Protein AF-A0A2T3M6N2-F1 (afdb_monomer_lite)

Structure (mmCIF, N/CA/C/O backbone):
data_AF-A0A2T3M6N2-F1
#
_entry.id   AF-A0A2T3M6N2-F1
#
loop_
_atom_site.group_PDB
_atom_site.id
_atom_site.type_symbol
_atom_site.label_atom_id
_atom_site.label_alt_id
_atom_site.label_comp_id
_atom_site.label_asym_id
_atom_site.label_entity_id
_atom_site.label_seq_id
_atom_site.pdbx_PDB_ins_code
_atom_site.Cartn_x
_atom_site.Cartn_y
_atom_site.Cartn_z
_atom_site.occupancy
_atom_site.B_iso_or_equiv
_atom_site.auth_seq_id
_atom_site.auth_comp_id
_atom_site.auth_asym_id
_atom_site.auth_atom_id
_atom_site.pdbx_PDB_model_num
ATOM 1 N N . MET A 1 1 ? 4.369 -29.013 -13.454 1.00 39.34 1 MET A N 1
ATOM 2 C CA . MET A 1 1 ? 4.834 -27.654 -13.796 1.00 39.34 1 MET A CA 1
ATOM 3 C C . MET A 1 1 ? 5.457 -27.100 -12.523 1.00 39.34 1 MET A C 1
ATOM 5 O O . MET A 1 1 ? 4.722 -26.799 -11.597 1.00 39.34 1 MET A O 1
ATOM 9 N N . ASN A 1 2 ? 6.786 -27.122 -12.405 1.00 40.19 2 ASN A N 1
ATOM 10 C CA . ASN A 1 2 ? 7.468 -26.661 -11.193 1.00 40.19 2 ASN A CA 1
ATOM 11 C C . ASN A 1 2 ? 7.697 -25.154 -11.326 1.00 40.19 2 ASN A C 1
ATOM 13 O O . ASN A 1 2 ? 8.618 -24.731 -12.018 1.00 40.19 2 ASN A O 1
ATOM 17 N N . PHE A 1 3 ? 6.832 -24.351 -10.710 1.00 43.28 3 PHE A N 1
ATOM 18 C CA . PHE A 1 3 ? 7.089 -22.927 -10.515 1.00 43.28 3 PHE A CA 1
ATOM 19 C C . PHE A 1 3 ? 8.182 -22.788 -9.448 1.00 43.28 3 PHE A C 1
ATOM 21 O O . PHE A 1 3 ? 7.886 -22.760 -8.259 1.00 43.28 3 PHE A O 1
ATOM 28 N N . SER A 1 4 ? 9.454 -22.735 -9.850 1.00 47.97 4 SER A N 1
ATOM 29 C CA . SER A 1 4 ? 10.532 -22.265 -8.971 1.00 47.97 4 SER A CA 1
ATOM 30 C C . SER A 1 4 ? 10.759 -20.772 -9.211 1.00 47.97 4 SER A C 1
ATOM 32 O O . SER A 1 4 ? 11.818 -20.346 -9.671 1.00 47.97 4 SER A O 1
ATOM 34 N N . ALA A 1 5 ? 9.734 -19.957 -8.968 1.00 56.50 5 ALA A N 1
ATOM 35 C CA . ALA A 1 5 ? 9.985 -18.538 -8.770 1.00 56.50 5 ALA A CA 1
ATOM 36 C C . ALA A 1 5 ? 10.709 -18.405 -7.422 1.00 56.50 5 ALA A C 1
ATOM 38 O O . ALA A 1 5 ? 10.286 -19.021 -6.443 1.00 56.50 5 ALA A O 1
ATOM 39 N N . ASN A 1 6 ? 11.802 -17.641 -7.368 1.00 68.50 6 ASN A N 1
ATOM 40 C CA . ASN A 1 6 ? 12.457 -17.272 -6.110 1.00 68.50 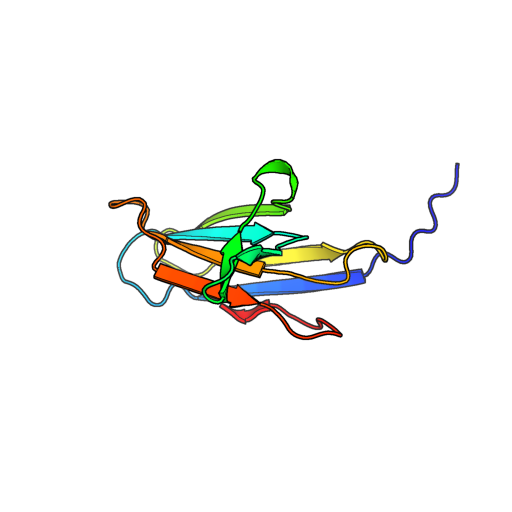6 ASN A CA 1
ATOM 41 C C . ASN A 1 6 ? 11.520 -16.341 -5.324 1.00 68.50 6 ASN A C 1
ATOM 43 O O . ASN A 1 6 ? 11.681 -15.124 -5.342 1.00 68.50 6 ASN A O 1
ATOM 47 N N . ILE A 1 7 ? 10.488 -16.912 -4.704 1.00 73.00 7 ILE A N 1
ATOM 48 C CA . ILE A 1 7 ? 9.552 -16.189 -3.849 1.00 73.00 7 ILE A CA 1
ATOM 49 C C . ILE A 1 7 ? 10.285 -15.887 -2.549 1.00 73.00 7 ILE A C 1
ATOM 51 O O . ILE A 1 7 ? 10.784 -16.797 -1.883 1.00 73.00 7 ILE A O 1
ATOM 55 N N . ARG A 1 8 ? 10.340 -14.607 -2.189 1.00 80.12 8 ARG A N 1
ATOM 56 C CA . ARG A 1 8 ? 10.793 -14.165 -0.870 1.00 80.12 8 ARG A CA 1
ATOM 57 C C . ARG A 1 8 ? 9.588 -13.721 -0.055 1.00 80.12 8 ARG A C 1
ATOM 59 O O . ARG A 1 8 ? 8.672 -13.107 -0.594 1.00 80.12 8 ARG A O 1
ATOM 66 N N . THR A 1 9 ? 9.607 -13.998 1.239 1.00 81.00 9 THR A N 1
ATOM 67 C CA . THR A 1 9 ? 8.601 -13.484 2.168 1.00 81.00 9 THR A CA 1
ATOM 68 C C . THR A 1 9 ? 9.198 -12.318 2.936 1.00 81.00 9 THR A C 1
ATOM 70 O O . THR A 1 9 ? 10.296 -12.455 3.476 1.00 81.00 9 THR A O 1
ATOM 73 N N . ILE A 1 10 ? 8.487 -11.195 3.001 1.00 83.25 10 ILE A N 1
ATOM 74 C CA . ILE A 1 10 ? 8.846 -10.075 3.875 1.00 83.25 10 ILE A CA 1
ATOM 75 C C . ILE A 1 10 ? 7.770 -9.894 4.953 1.00 83.25 10 ILE A C 1
ATOM 77 O O . ILE A 1 10 ? 6.579 -10.015 4.647 1.00 83.25 10 ILE A O 1
ATOM 81 N N . PRO A 1 11 ? 8.146 -9.643 6.217 1.00 84.19 11 PRO A N 1
ATOM 82 C CA . PRO A 1 11 ? 7.177 -9.297 7.244 1.00 84.19 11 PRO A CA 1
ATOM 83 C C . PRO A 1 11 ? 6.625 -7.891 6.987 1.00 84.19 11 PRO A C 1
ATOM 85 O O . PRO A 1 11 ? 7.365 -6.987 6.586 1.00 84.19 11 PRO A O 1
ATOM 88 N N . VAL A 1 12 ? 5.328 -7.729 7.236 1.00 82.06 12 VAL A N 1
ATOM 89 C CA . VAL A 1 12 ? 4.624 -6.447 7.223 1.00 82.06 12 VAL A CA 1
ATOM 90 C C . VAL A 1 12 ? 4.041 -6.234 8.611 1.00 82.06 12 VAL A C 1
ATOM 92 O O . VAL A 1 12 ? 3.202 -7.020 9.056 1.00 82.06 12 VAL A O 1
ATOM 95 N N . ASN A 1 13 ? 4.497 -5.193 9.293 1.00 83.69 13 ASN A N 1
ATOM 96 C CA . ASN A 1 13 ? 3.954 -4.736 10.561 1.00 83.69 13 ASN A CA 1
ATOM 97 C C . ASN A 1 13 ? 3.353 -3.350 10.339 1.00 83.69 13 ASN A C 1
ATOM 99 O O . ASN A 1 13 ? 3.986 -2.490 9.739 1.00 83.69 13 ASN A O 1
ATOM 103 N N . VAL A 1 14 ? 2.116 -3.154 10.774 1.00 75.81 14 VAL A N 1
ATOM 104 C CA . VAL A 1 14 ? 1.434 -1.867 10.694 1.00 75.81 14 VAL A CA 1
ATOM 105 C C . VAL A 1 14 ? 0.970 -1.509 12.084 1.00 75.81 14 VAL A C 1
ATOM 107 O O . VAL A 1 14 ? 0.054 -2.129 12.633 1.00 75.81 14 VAL A O 1
ATOM 110 N 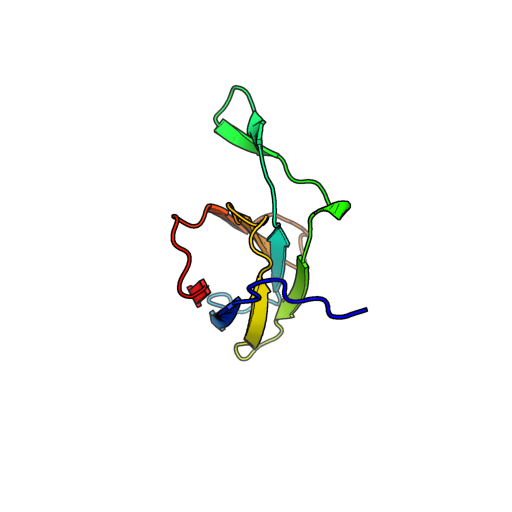N . THR A 1 15 ? 1.594 -0.495 12.651 1.00 75.56 15 THR A N 1
ATOM 111 C CA . THR A 1 15 ? 1.179 0.077 13.919 1.00 75.56 15 THR A CA 1
ATOM 112 C C . THR A 1 15 ? 0.340 1.294 13.595 1.00 75.56 15 THR A C 1
ATOM 114 O O . THR A 1 15 ? 0.891 2.320 13.236 1.00 75.56 15 THR A O 1
ATOM 117 N N . ASN A 1 16 ? -0.988 1.197 13.708 1.00 68.94 16 ASN A N 1
ATOM 118 C CA . ASN A 1 16 ? -1.850 2.353 13.468 1.00 68.94 16 ASN A CA 1
ATOM 119 C C . ASN A 1 16 ? -1.488 3.479 14.468 1.00 68.94 16 ASN A C 1
ATOM 121 O O . ASN A 1 16 ? -1.740 3.310 15.666 1.00 68.94 16 ASN A O 1
ATOM 125 N N . PRO A 1 17 ? -0.864 4.593 14.024 1.00 61.97 17 PRO A N 1
ATOM 126 C CA . PRO A 1 17 ? -0.427 5.655 14.924 1.00 61.97 17 PRO A CA 1
ATOM 127 C C . PRO A 1 17 ? -1.563 6.636 15.238 1.00 61.97 17 PRO A C 1
ATOM 129 O O . PRO A 1 17 ? -1.402 7.521 16.080 1.00 61.97 17 PRO A O 1
ATOM 132 N N . VAL A 1 18 ? -2.695 6.506 14.543 1.00 67.81 18 VAL A N 1
ATOM 133 C CA . VAL A 1 18 ? -3.875 7.353 14.678 1.00 67.81 18 VAL A CA 1
ATOM 134 C C . VAL A 1 18 ? -4.950 6.622 15.482 1.00 67.81 18 VAL A C 1
ATOM 136 O O . VAL A 1 1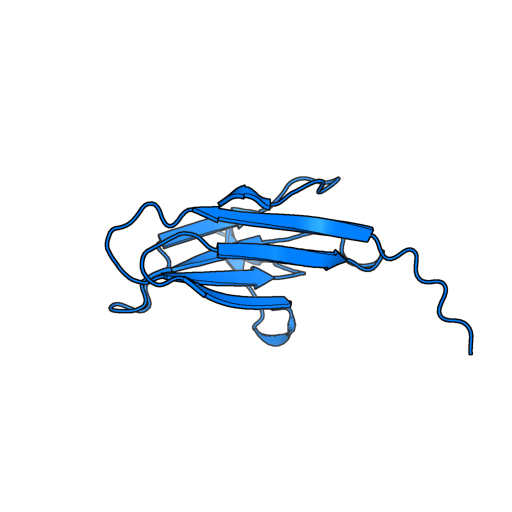8 ? -5.029 5.398 15.492 1.00 67.81 18 VAL A O 1
ATOM 139 N N . THR A 1 19 ? -5.799 7.385 16.166 1.00 69.00 19 THR A N 1
ATOM 140 C CA . THR A 1 19 ? -6.944 6.862 16.935 1.00 69.00 19 THR A CA 1
ATOM 141 C C . THR A 1 19 ? -8.121 6.427 16.060 1.00 69.00 19 THR A C 1
ATOM 143 O O . THR A 1 19 ? -9.140 6.007 16.591 1.00 69.00 19 THR A O 1
ATOM 146 N N . ASN A 1 20 ? -8.008 6.574 14.739 1.00 76.81 20 ASN A N 1
ATOM 147 C CA . ASN A 1 20 ? -9.077 6.314 13.783 1.00 76.81 20 ASN A CA 1
ATOM 148 C C . ASN A 1 20 ? -8.690 5.137 12.883 1.00 76.81 20 ASN A C 1
ATOM 150 O O . ASN A 1 20 ? -7.505 4.842 12.706 1.00 76.81 20 ASN A O 1
ATOM 154 N N . ASP A 1 21 ? -9.686 4.481 12.297 1.00 85.75 21 ASP A N 1
ATOM 155 C CA . ASP A 1 21 ? -9.477 3.344 11.406 1.00 85.75 21 ASP A CA 1
ATOM 156 C C . ASP A 1 21 ? -8.765 3.785 10.112 1.00 85.75 21 ASP A C 1
ATOM 158 O O . ASP A 1 21 ? -9.118 4.796 9.498 1.00 85.75 21 ASP A O 1
ATOM 162 N N . VAL A 1 22 ? -7.769 3.011 9.663 1.00 87.94 22 VAL A N 1
ATOM 163 C CA . VAL A 1 22 ? -7.000 3.316 8.440 1.00 87.94 22 VAL A CA 1
ATOM 164 C C . VAL A 1 22 ? -6.984 2.160 7.441 1.00 87.94 22 VAL A C 1
ATOM 166 O O . VAL A 1 22 ? -6.961 0.989 7.817 1.00 87.94 22 VAL A O 1
ATOM 169 N N . TYR A 1 23 ? -6.975 2.480 6.147 1.00 90.00 23 TYR A N 1
ATOM 170 C CA . TYR A 1 23 ? -6.700 1.540 5.068 1.00 90.00 23 TYR A CA 1
ATOM 171 C C . TYR A 1 23 ? -5.217 1.580 4.747 1.00 90.00 23 TYR A C 1
ATOM 173 O O . TYR A 1 23 ? -4.686 2.623 4.371 1.00 90.00 23 TYR A O 1
ATOM 181 N N . VAL A 1 24 ? -4.571 0.424 4.834 1.00 89.19 24 VAL A N 1
ATOM 182 C CA . VAL A 1 24 ? -3.202 0.231 4.366 1.00 89.19 24 VAL A CA 1
ATOM 183 C C . VAL A 1 24 ? -3.254 -0.439 3.006 1.00 89.19 24 VAL A C 1
ATOM 185 O O . VAL A 1 24 ? -3.688 -1.591 2.875 1.00 89.19 24 VAL A O 1
ATOM 188 N N . ASN A 1 25 ? -2.783 0.287 1.999 1.00 91.25 25 ASN A N 1
ATOM 189 C CA . ASN A 1 25 ? -2.564 -0.220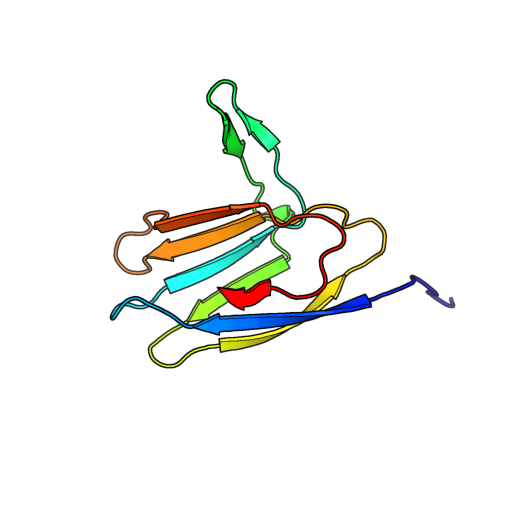 0.659 1.00 91.25 25 ASN A CA 1
ATOM 190 C C . ASN A 1 25 ? -1.060 -0.385 0.423 1.00 91.25 25 ASN A C 1
ATOM 192 O O . ASN A 1 25 ? -0.270 0.508 0.725 1.00 91.25 25 ASN A O 1
ATOM 196 N N . ILE A 1 26 ? -0.661 -1.517 -0.154 1.00 91.31 26 ILE A N 1
ATOM 197 C CA . ILE A 1 26 ? 0.696 -1.697 -0.679 1.00 91.31 26 ILE A CA 1
ATOM 198 C C . ILE A 1 26 ? 0.581 -1.996 -2.165 1.00 91.31 26 ILE A C 1
ATOM 200 O O . ILE A 1 26 ? -0.173 -2.888 -2.557 1.00 91.31 26 ILE A O 1
ATOM 204 N N . TYR A 1 27 ? 1.329 -1.261 -2.978 1.00 92.94 27 TYR A N 1
ATOM 205 C CA . TYR A 1 27 ? 1.369 -1.390 -4.428 1.00 92.94 27 TYR A CA 1
ATOM 206 C C . TYR A 1 27 ? 2.718 -1.941 -4.864 1.00 92.94 27 TYR A C 1
ATOM 208 O O . TYR A 1 27 ? 3.755 -1.508 -4.363 1.00 92.94 27 TYR A O 1
ATOM 216 N N . ARG A 1 28 ? 2.713 -2.875 -5.819 1.00 91.12 28 ARG A N 1
ATOM 217 C CA . ARG A 1 28 ? 3.942 -3.441 -6.400 1.00 91.12 28 ARG A CA 1
ATOM 218 C C . ARG A 1 28 ? 4.609 -2.544 -7.436 1.00 91.12 28 ARG A C 1
ATOM 220 O O . ARG A 1 28 ? 5.760 -2.773 -7.781 1.00 91.12 28 ARG A O 1
ATOM 227 N N . HIS A 1 29 ? 3.887 -1.548 -7.938 1.00 89.62 29 HIS A N 1
ATOM 228 C CA . HIS A 1 29 ? 4.386 -0.545 -8.866 1.00 89.62 29 HIS A CA 1
ATOM 229 C C . HIS A 1 29 ? 3.791 0.818 -8.533 1.00 89.62 29 HIS A C 1
ATOM 231 O O . HIS A 1 29 ? 2.676 0.921 -8.024 1.00 89.62 29 HIS A O 1
ATOM 237 N N . TYR A 1 30 ? 4.545 1.856 -8.860 1.00 93.31 30 TYR A N 1
ATOM 238 C CA . TYR A 1 30 ? 4.089 3.235 -8.863 1.00 93.31 30 TYR A CA 1
ATOM 239 C C . TYR A 1 30 ? 4.878 4.006 -9.924 1.00 93.31 30 TYR A C 1
ATOM 241 O O . TYR A 1 30 ? 5.919 3.547 -10.406 1.00 93.31 30 TYR A O 1
ATOM 249 N N . SER A 1 31 ? 4.387 5.183 -10.280 1.00 93.69 31 SER A N 1
ATOM 250 C CA . SER A 1 31 ? 5.138 6.190 -11.026 1.00 93.69 31 SER A CA 1
ATOM 251 C C . SER A 1 31 ? 5.055 7.530 -10.304 1.00 93.69 31 SER A C 1
ATOM 253 O O . SER A 1 31 ? 4.302 7.676 -9.344 1.00 93.69 31 SER A O 1
ATOM 255 N N . LEU A 1 32 ? 5.837 8.506 -10.751 1.00 95.25 32 LEU A N 1
ATOM 256 C CA . LEU A 1 32 ? 5.755 9.883 -10.272 1.00 95.25 32 LEU A CA 1
ATOM 257 C C . LEU A 1 32 ? 5.150 10.760 -11.368 1.00 95.25 32 LEU A C 1
ATOM 259 O O . LEU A 1 32 ? 5.426 10.531 -12.548 1.00 95.25 32 LEU A O 1
ATOM 263 N N . ASP A 1 33 ? 4.327 11.730 -10.983 1.00 94.56 33 ASP A N 1
ATOM 264 C CA . ASP A 1 33 ? 3.916 12.820 -11.869 1.00 94.56 33 ASP A CA 1
ATOM 265 C C . ASP A 1 33 ? 5.019 13.893 -11.983 1.00 94.56 33 ASP A C 1
ATOM 267 O O . ASP A 1 33 ? 6.068 13.810 -11.335 1.00 94.56 33 ASP A O 1
ATOM 271 N N . ASP A 1 34 ? 4.778 14.932 -12.788 1.00 96.19 34 ASP A N 1
ATOM 272 C CA . ASP A 1 34 ? 5.736 16.029 -12.998 1.00 96.19 34 ASP A CA 1
ATOM 273 C C . ASP A 1 34 ? 6.044 16.837 -11.719 1.00 96.19 34 ASP A C 1
ATOM 275 O O . ASP A 1 34 ? 7.043 17.556 -11.662 1.00 96.19 34 ASP A O 1
ATOM 279 N N . ASN A 1 35 ? 5.210 16.714 -10.681 1.00 95.62 35 ASN A N 1
ATOM 280 C CA . ASN A 1 35 ? 5.377 17.365 -9.382 1.00 95.62 35 ASN A CA 1
ATOM 281 C C . ASN A 1 35 ? 5.996 16.432 -8.326 1.00 95.62 35 ASN A C 1
ATOM 283 O O . ASN A 1 35 ? 6.166 16.842 -7.176 1.00 95.62 35 ASN A O 1
ATOM 287 N N . GLY A 1 36 ? 6.331 15.190 -8.688 1.00 90.75 36 GLY A N 1
ATOM 288 C CA . GLY A 1 36 ? 6.840 14.182 -7.760 1.00 90.75 36 GLY A CA 1
ATOM 289 C C . GLY A 1 36 ? 5.765 13.546 -6.874 1.00 90.75 36 GLY A C 1
ATOM 290 O O . GLY A 1 36 ? 6.111 12.919 -5.873 1.00 90.75 36 GLY A O 1
ATOM 291 N N . ALA A 1 37 ? 4.482 13.691 -7.209 1.00 92.81 37 ALA A N 1
ATOM 292 C CA . ALA A 1 37 ? 3.401 12.973 -6.547 1.00 92.81 37 ALA A CA 1
ATOM 293 C C . ALA A 1 37 ? 3.324 11.528 -7.052 1.00 92.81 37 ALA A C 1
ATOM 295 O O . ALA A 1 37 ? 3.518 11.254 -8.238 1.00 92.81 37 ALA A O 1
ATOM 296 N N . TYR A 1 38 ? 3.018 10.595 -6.151 1.00 95.12 38 TYR A N 1
ATOM 297 C CA . TYR A 1 38 ? 2.893 9.189 -6.508 1.00 95.12 38 TYR A CA 1
ATOM 298 C C . TYR A 1 38 ? 1.590 8.925 -7.261 1.00 95.12 38 TYR A C 1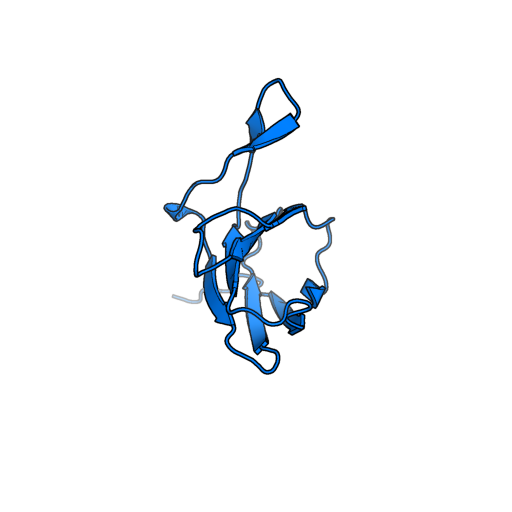
ATOM 300 O O . TYR A 1 38 ? 0.498 9.256 -6.801 1.00 95.12 38 TYR A O 1
ATOM 308 N N . ILE A 1 39 ? 1.713 8.265 -8.407 1.00 93.69 39 ILE A N 1
ATOM 309 C CA . ILE A 1 39 ? 0.601 7.717 -9.176 1.00 93.69 39 ILE A CA 1
ATOM 310 C C . ILE A 1 39 ? 0.626 6.200 -9.000 1.00 93.69 39 ILE A C 1
ATOM 312 O O . ILE A 1 39 ? 1.645 5.547 -9.244 1.00 93.69 39 ILE A O 1
ATOM 316 N N . VAL A 1 40 ? -0.513 5.638 -8.603 1.00 93.69 40 VAL A N 1
ATOM 317 C CA . VAL A 1 40 ? -0.701 4.202 -8.377 1.00 93.69 40 VAL A CA 1
ATOM 318 C C . VAL A 1 40 ? -1.829 3.648 -9.236 1.00 93.69 40 VAL A C 1
ATOM 320 O O . VAL A 1 40 ? -2.762 4.362 -9.602 1.00 93.69 40 VAL A O 1
ATOM 323 N N . SER A 1 41 ? -1.753 2.351 -9.530 1.00 92.38 41 SER A N 1
ATOM 324 C CA . SER A 1 41 ? -2.851 1.583 -10.115 1.00 92.38 41 SER A CA 1
ATOM 325 C C . SER A 1 41 ? -3.403 0.609 -9.081 1.00 92.38 41 SER A C 1
ATOM 327 O O . SER A 1 41 ? -2.645 -0.142 -8.467 1.00 92.38 41 SER A O 1
ATOM 329 N N . TYR A 1 42 ? -4.727 0.558 -8.921 1.00 86.94 42 TYR A N 1
ATOM 330 C CA . TYR A 1 42 ? -5.363 -0.413 -8.026 1.00 86.94 42 TYR A CA 1
ATOM 331 C C . TYR A 1 42 ? -5.175 -1.867 -8.476 1.00 86.94 42 TYR A C 1
ATOM 333 O O . TYR A 1 42 ? -5.244 -2.759 -7.632 1.00 86.94 42 TYR A O 1
ATOM 341 N N . ASP A 1 43 ? -4.866 -2.105 -9.753 1.00 90.38 43 ASP A N 1
ATOM 342 C CA . ASP A 1 43 ? -4.528 -3.438 -10.271 1.00 90.38 43 ASP A CA 1
ATOM 343 C C . ASP A 1 43 ? -3.143 -3.917 -9.803 1.00 90.38 43 ASP A C 1
ATOM 345 O O . ASP A 1 43 ? -2.858 -5.115 -9.793 1.00 90.38 43 ASP A O 1
ATOM 349 N N . ASP A 1 44 ? -2.276 -2.987 -9.393 1.00 89.44 44 ASP A N 1
ATOM 350 C CA . ASP A 1 44 ? -0.957 -3.279 -8.828 1.00 89.44 44 ASP A CA 1
ATOM 351 C C . ASP A 1 44 ? -0.973 -3.355 -7.296 1.00 89.44 44 ASP A C 1
ATOM 353 O O . ASP A 1 44 ? 0.068 -3.561 -6.666 1.00 89.44 44 ASP A O 1
ATOM 357 N N . ARG A 1 45 ? -2.147 -3.218 -6.676 1.00 91.12 45 ARG A N 1
ATOM 358 C CA . ARG A 1 45 ? -2.307 -3.324 -5.229 1.00 91.12 45 ARG A CA 1
ATOM 359 C C . ARG A 1 45 ? -2.237 -4.783 -4.783 1.00 91.12 45 ARG A C 1
ATOM 361 O O . ARG A 1 45 ? -3.037 -5.614 -5.199 1.00 91.12 45 ARG A O 1
ATOM 368 N N . ILE A 1 46 ? -1.298 -5.081 -3.892 1.00 88.38 46 ILE A N 1
ATOM 369 C CA . ILE A 1 46 ? -1.045 -6.427 -3.353 1.00 88.38 46 ILE A CA 1
ATOM 370 C C . ILE A 1 46 ? -1.548 -6.598 -1.917 1.00 88.38 46 ILE A C 1
ATOM 372 O O . ILE A 1 46 ? -1.843 -7.717 -1.506 1.00 88.38 46 ILE A O 1
ATOM 376 N N . ILE A 1 47 ? -1.686 -5.504 -1.164 1.00 86.38 47 ILE A N 1
ATOM 377 C CA . ILE A 1 47 ? -2.362 -5.479 0.140 1.00 86.38 47 ILE A CA 1
ATOM 378 C C . ILE A 1 47 ? -3.409 -4.372 0.113 1.00 86.38 47 ILE A C 1
ATOM 380 O O . ILE A 1 47 ? -3.130 -3.276 -0.367 1.00 86.38 47 ILE A O 1
ATOM 384 N N . ALA A 1 48 ? -4.593 -4.677 0.638 1.00 86.94 48 ALA A N 1
ATOM 385 C CA . ALA A 1 48 ? -5.664 -3.732 0.922 1.00 86.94 48 ALA A CA 1
ATOM 386 C C . ALA A 1 48 ? -6.342 -4.192 2.215 1.00 86.94 48 ALA A C 1
ATOM 388 O O . ALA A 1 48 ? -7.182 -5.093 2.188 1.00 86.94 48 ALA A O 1
ATOM 389 N N . THR A 1 49 ? -5.920 -3.645 3.352 1.00 87.31 49 THR A N 1
ATOM 390 C CA . THR A 1 49 ? -6.444 -4.055 4.661 1.00 87.31 49 THR A CA 1
ATOM 391 C C . THR A 1 49 ? -6.887 -2.848 5.465 1.00 87.31 49 THR A C 1
ATOM 393 O O . THR A 1 49 ? -6.177 -1.846 5.517 1.00 87.31 49 THR A O 1
ATOM 396 N N . ALA A 1 50 ? -8.057 -2.949 6.091 1.00 85.19 50 ALA A N 1
ATOM 397 C CA . ALA A 1 50 ? -8.450 -2.024 7.143 1.00 85.19 50 ALA A CA 1
ATOM 398 C C . ALA A 1 50 ? -7.727 -2.426 8.434 1.00 85.19 50 ALA A C 1
ATOM 400 O O . ALA A 1 50 ? -7.672 -3.611 8.774 1.00 85.19 50 ALA A O 1
ATOM 401 N N . VAL A 1 51 ? -7.162 -1.448 9.130 1.00 84.94 51 VAL A N 1
ATOM 402 C CA . VAL A 1 51 ? -6.539 -1.598 10.444 1.00 84.94 51 VAL A CA 1
ATOM 403 C C . VAL A 1 51 ? -7.360 -0.762 11.414 1.00 84.94 51 VAL A C 1
ATOM 405 O O . VAL A 1 51 ? -7.182 0.450 11.525 1.00 84.94 51 VAL A O 1
ATOM 408 N N . THR A 1 52 ? -8.304 -1.435 12.063 1.00 76.25 52 THR A N 1
ATOM 409 C CA . THR A 1 52 ? -9.112 -0.889 13.156 1.00 76.25 52 THR A CA 1
ATOM 410 C C . THR A 1 52 ? -8.358 -1.094 14.463 1.00 76.25 52 THR A C 1
ATOM 412 O O . THR A 1 52 ? -7.701 -2.123 14.572 1.00 76.25 52 THR A O 1
ATOM 415 N N . GLU A 1 53 ? -8.435 -0.156 15.411 1.00 65.69 53 GLU A N 1
ATOM 416 C CA . GLU A 1 53 ? -7.714 -0.137 16.704 1.00 65.69 53 GLU A CA 1
ATOM 417 C C . GLU A 1 53 ? -7.035 -1.463 17.132 1.00 65.69 53 GLU A C 1
ATOM 419 O O . GLU A 1 53 ? -7.684 -2.498 17.289 1.00 65.69 53 GLU A O 1
ATOM 424 N N . SER A 1 54 ? -5.726 -1.385 17.417 1.00 65.00 54 SER A N 1
ATOM 425 C CA . SER A 1 54 ? -4.737 -2.477 17.551 1.00 65.00 54 SER A CA 1
ATOM 426 C C . SER A 1 54 ? -4.079 -2.873 16.219 1.00 65.00 54 SER A C 1
ATOM 428 O O . SER A 1 54 ? -4.734 -3.099 15.212 1.00 65.00 54 SER A O 1
ATOM 430 N N . GLY A 1 55 ? -2.741 -2.851 16.191 1.00 70.81 55 GLY A N 1
ATOM 431 C CA . GLY A 1 55 ? -1.950 -2.993 14.965 1.00 70.81 55 GLY A CA 1
ATOM 432 C C . GLY A 1 55 ? -2.185 -4.297 14.192 1.00 70.81 55 GLY A C 1
ATOM 433 O O . GLY A 1 55 ? -2.763 -5.261 14.690 1.00 70.81 55 GLY A O 1
ATOM 434 N N . TYR A 1 56 ? -1.681 -4.338 12.963 1.00 74.38 56 TYR A N 1
ATOM 435 C CA . TYR A 1 56 ? -1.818 -5.458 12.036 1.00 74.38 56 TYR A CA 1
ATOM 436 C C . TYR A 1 56 ? -0.449 -6.057 11.695 1.00 74.38 56 TYR A C 1
ATOM 438 O O . TYR A 1 56 ? 0.484 -5.339 11.346 1.00 74.38 56 TYR A O 1
ATOM 446 N N . GLN A 1 57 ? -0.335 -7.387 11.751 1.00 80.88 57 GLN A N 1
ATOM 447 C CA . GLN A 1 57 ? 0.870 -8.126 11.363 1.00 80.88 57 GLN A CA 1
ATOM 448 C C . GLN A 1 57 ? 0.550 -9.172 10.305 1.00 80.88 57 GLN A C 1
ATOM 450 O O . GLN A 1 57 ? -0.405 -9.937 10.438 1.00 80.88 57 GLN A O 1
ATOM 455 N N . SER A 1 58 ? 1.371 -9.228 9.258 1.00 78.88 58 SER A N 1
ATOM 456 C CA . SER A 1 58 ? 1.204 -10.174 8.158 1.00 78.88 58 SER A CA 1
ATOM 457 C C . SER A 1 58 ? 2.519 -10.470 7.438 1.00 78.88 58 SER A C 1
ATOM 459 O O . SER A 1 58 ? 3.583 -9.944 7.770 1.00 78.88 58 SER A O 1
ATOM 461 N N . GLN A 1 59 ? 2.449 -11.351 6.447 1.00 82.12 59 GLN A N 1
ATOM 462 C CA . GLN A 1 59 ? 3.557 -11.719 5.578 1.00 82.12 59 GLN A CA 1
ATOM 463 C C . GLN A 1 59 ? 3.184 -11.445 4.126 1.00 82.12 59 GLN A C 1
ATOM 465 O O . GLN A 1 59 ? 2.140 -11.890 3.649 1.00 82.12 59 GLN A O 1
ATOM 470 N N . LEU A 1 60 ? 4.065 -10.747 3.415 1.00 83.62 60 LEU A N 1
ATOM 471 C CA . LEU A 1 60 ? 3.911 -10.479 1.995 1.00 83.62 60 LEU A CA 1
ATOM 472 C C . LEU A 1 60 ? 4.843 -11.379 1.186 1.00 83.62 60 LEU A C 1
ATOM 474 O O . LEU A 1 60 ? 6.051 -11.423 1.424 1.00 83.62 60 LEU A O 1
ATOM 478 N N . TYR A 1 61 ? 4.275 -12.072 0.203 1.00 81.44 61 TYR A N 1
ATOM 479 C CA . TYR A 1 61 ? 5.017 -12.906 -0.734 1.00 81.44 61 TYR A CA 1
ATOM 480 C C . TYR A 1 61 ? 5.390 -12.079 -1.958 1.00 81.44 61 TYR A C 1
ATOM 482 O O . TYR A 1 61 ? 4.522 -11.644 -2.713 1.00 81.44 61 TYR A O 1
ATOM 490 N N . LEU A 1 62 ? 6.687 -11.865 -2.148 1.00 81.50 62 LEU A N 1
ATOM 491 C CA . LEU A 1 62 ? 7.222 -11.110 -3.267 1.00 81.50 62 LEU A CA 1
ATOM 492 C C . LEU A 1 62 ? 7.844 -12.047 -4.290 1.00 81.50 62 LEU A C 1
ATOM 494 O O . LEU A 1 62 ? 8.717 -12.862 -3.972 1.00 81.50 62 LEU A O 1
ATOM 498 N N . THR A 1 63 ? 7.414 -11.887 -5.532 1.00 82.19 63 THR A N 1
ATOM 499 C CA . THR A 1 63 ? 8.036 -12.505 -6.695 1.00 82.19 63 THR A CA 1
ATOM 500 C C . THR A 1 63 ? 9.225 -11.656 -7.181 1.00 82.19 63 THR A C 1
ATOM 502 O O . THR A 1 63 ? 9.300 -10.466 -6.865 1.00 82.19 63 THR A O 1
ATOM 505 N N . PRO A 1 64 ? 10.195 -12.241 -7.913 1.00 77.25 64 PRO A N 1
ATOM 506 C CA . PRO A 1 64 ? 11.418 -11.538 -8.326 1.00 77.25 64 PRO A CA 1
ATOM 507 C C . PRO A 1 64 ? 11.210 -10.302 -9.212 1.00 77.25 64 PRO A C 1
ATOM 509 O O . PRO A 1 64 ? 12.093 -9.455 -9.287 1.00 77.25 64 PRO A O 1
ATOM 512 N N . ASP A 1 65 ? 10.076 -10.216 -9.901 1.00 82.12 65 ASP A N 1
ATOM 513 C CA . ASP A 1 65 ? 9.663 -9.076 -10.722 1.00 82.12 65 ASP A CA 1
ATOM 514 C C . ASP A 1 65 ? 9.239 -7.858 -9.890 1.00 82.12 65 ASP A C 1
ATOM 516 O O . ASP A 1 65 ? 9.239 -6.744 -10.408 1.00 82.12 65 ASP A O 1
ATOM 520 N N . ILE A 1 66 ? 8.942 -8.031 -8.596 1.00 84.50 66 ILE A N 1
ATOM 521 C CA . ILE A 1 66 ? 8.614 -6.915 -7.707 1.00 84.50 66 ILE A CA 1
ATOM 522 C C . ILE A 1 66 ? 9.906 -6.262 -7.219 1.00 84.50 66 ILE A C 1
ATOM 524 O O . ILE A 1 66 ? 10.529 -6.684 -6.236 1.00 84.50 66 ILE A O 1
ATOM 528 N N . THR A 1 67 ? 10.291 -5.196 -7.916 1.00 81.56 67 THR A N 1
ATOM 529 C CA . THR A 1 67 ? 11.491 -4.402 -7.624 1.00 81.56 67 THR A CA 1
ATOM 530 C C . THR A 1 67 ? 11.193 -3.077 -6.936 1.00 81.56 67 THR A C 1
ATOM 532 O O . THR A 1 67 ? 12.124 -2.366 -6.594 1.00 81.56 67 THR A O 1
ATOM 535 N N . GLN A 1 68 ? 9.932 -2.716 -6.734 1.00 87.75 68 GLN A N 1
ATOM 536 C CA . GLN A 1 68 ? 9.540 -1.488 -6.047 1.00 87.75 68 GLN A CA 1
ATOM 537 C C . GLN A 1 68 ? 8.276 -1.745 -5.234 1.00 87.75 68 GLN A C 1
ATOM 539 O O . GLN A 1 68 ? 7.504 -2.637 -5.568 1.00 87.75 68 GLN A O 1
ATOM 544 N N . LEU A 1 69 ? 8.077 -0.992 -4.157 1.00 91.19 69 LEU A N 1
ATOM 545 C CA . LEU A 1 69 ? 6.825 -0.984 -3.408 1.00 91.19 69 LEU A CA 1
ATOM 546 C C . LEU A 1 69 ? 6.484 0.456 -3.036 1.00 91.19 69 LEU A C 1
ATOM 548 O O . LEU A 1 69 ? 7.370 1.210 -2.629 1.00 91.19 69 LEU A O 1
ATOM 552 N N . LEU A 1 70 ? 5.204 0.802 -3.131 1.00 93.00 70 LEU A N 1
ATOM 553 C CA . LEU A 1 70 ? 4.656 2.001 -2.509 1.00 93.00 70 LEU A CA 1
ATOM 554 C C . LEU A 1 70 ? 3.684 1.587 -1.420 1.00 93.00 70 LEU A C 1
ATOM 556 O O . LEU A 1 70 ? 2.813 0.748 -1.652 1.00 93.00 70 LEU A O 1
ATOM 560 N N . VAL A 1 71 ? 3.807 2.206 -0.259 1.00 91.25 71 VAL A N 1
ATOM 561 C CA . VAL A 1 71 ? 2.800 2.129 0.787 1.00 91.25 71 VAL A CA 1
ATOM 562 C C . VAL A 1 71 ? 1.955 3.385 0.754 1.00 91.25 71 VAL A C 1
ATOM 564 O O . VAL A 1 71 ? 2.491 4.483 0.646 1.00 91.25 71 VAL A O 1
ATOM 567 N N . GLU A 1 72 ? 0.648 3.216 0.887 1.00 92.38 72 GLU A N 1
ATOM 568 C CA . GLU A 1 72 ? -0.323 4.289 1.044 1.00 92.38 72 GLU A CA 1
ATOM 569 C C . GLU A 1 72 ? -1.216 3.995 2.251 1.00 92.38 72 GLU A C 1
ATOM 571 O O . GLU A 1 72 ? -1.809 2.918 2.345 1.00 92.38 72 GLU A O 1
ATOM 576 N N . ILE A 1 73 ? -1.329 4.958 3.161 1.00 89.44 73 ILE A N 1
ATOM 577 C CA . ILE A 1 73 ? -2.249 4.912 4.298 1.00 89.44 73 ILE A CA 1
ATOM 578 C C . ILE A 1 73 ? -3.347 5.935 4.048 1.00 89.44 73 ILE A C 1
ATOM 580 O O . ILE A 1 73 ? -3.062 7.111 3.824 1.00 89.44 73 ILE A O 1
ATOM 584 N N . THR A 1 74 ? -4.597 5.486 4.083 1.00 90.44 74 THR A N 1
ATOM 585 C CA . THR A 1 74 ? -5.786 6.317 3.863 1.00 90.44 74 THR A CA 1
ATOM 586 C C . THR A 1 74 ? -6.671 6.278 5.102 1.00 90.44 74 THR A C 1
ATOM 588 O O . THR A 1 74 ? -6.926 5.206 5.641 1.00 90.44 74 THR A O 1
ATOM 591 N N . ASP A 1 75 ? -7.147 7.431 5.550 1.00 88.06 75 ASP A N 1
ATOM 592 C CA . ASP A 1 75 ? -8.133 7.541 6.627 1.00 88.06 75 ASP A CA 1
ATOM 593 C C . ASP A 1 75 ? -9.479 6.939 6.175 1.00 88.06 75 ASP A C 1
ATOM 595 O O . ASP A 1 75 ? -9.968 7.306 5.100 1.00 88.06 75 ASP A O 1
ATOM 599 N N . LEU A 1 76 ? -10.080 6.017 6.944 1.00 87.19 76 LEU A N 1
ATOM 600 C CA . LEU A 1 76 ? -11.351 5.393 6.532 1.00 87.19 76 LEU A CA 1
ATOM 601 C C . LEU A 1 76 ? -12.520 6.379 6.509 1.00 87.19 76 LEU A C 1
ATOM 603 O O . LEU A 1 76 ? -13.387 6.269 5.640 1.00 87.19 76 LEU A O 1
ATOM 607 N N . ASP A 1 77 ? -12.558 7.321 7.448 1.00 86.88 77 ASP A N 1
ATOM 608 C CA . ASP A 1 77 ? -13.704 8.214 7.627 1.00 86.88 77 ASP A CA 1
ATOM 609 C C . ASP A 1 77 ? -13.770 9.272 6.523 1.00 86.88 77 ASP A C 1
ATOM 611 O O . ASP A 1 77 ? -14.839 9.601 6.001 1.00 86.88 77 ASP A O 1
ATOM 615 N N . THR A 1 78 ? -12.613 9.806 6.142 1.00 89.25 78 THR A N 1
ATOM 616 C CA . THR A 1 78 ? -12.487 10.909 5.182 1.00 89.25 78 THR A CA 1
ATOM 617 C C . THR A 1 78 ? -12.036 10.464 3.794 1.00 89.25 78 THR A C 1
ATOM 619 O O . THR A 1 78 ? -12.058 11.277 2.869 1.00 89.25 78 THR A O 1
ATOM 622 N N . ASN A 1 79 ? -11.619 9.203 3.624 1.00 87.75 79 ASN A N 1
ATOM 623 C CA . ASN A 1 79 ? -10.975 8.679 2.410 1.00 87.75 79 ASN A CA 1
ATOM 624 C C . ASN A 1 79 ? -9.786 9.530 1.931 1.00 87.75 79 ASN A C 1
ATOM 626 O O . ASN A 1 79 ? -9.486 9.593 0.738 1.00 87.75 79 ASN A O 1
ATOM 630 N N . SER A 1 80 ? -9.120 10.216 2.859 1.00 90.44 80 SER A N 1
ATOM 631 C CA . SER A 1 80 ? -7.977 11.071 2.554 1.00 90.44 80 SER A CA 1
ATOM 632 C C . SER A 1 80 ? -6.676 10.309 2.753 1.00 90.44 80 SER A C 1
ATOM 634 O O . SER A 1 80 ? -6.503 9.602 3.746 1.00 90.44 80 SER A O 1
ATOM 636 N N . VAL A 1 81 ? -5.744 10.464 1.813 1.00 90.06 81 VAL A N 1
ATOM 637 C CA . VAL A 1 81 ? -4.396 9.899 1.934 1.00 90.06 81 VAL A CA 1
ATOM 638 C C . VAL A 1 81 ? -3.659 10.623 3.060 1.00 90.06 81 VAL A C 1
ATOM 640 O O . VAL A 1 81 ? -3.463 11.836 3.004 1.00 90.06 81 VAL A O 1
ATOM 643 N N . ILE A 1 82 ? -3.253 9.868 4.079 1.00 88.94 82 ILE A N 1
ATOM 644 C CA . ILE A 1 82 ? -2.476 10.345 5.230 1.00 88.94 82 ILE A CA 1
ATOM 645 C C . ILE A 1 82 ? -0.978 10.263 4.919 1.00 88.94 82 ILE A C 1
ATOM 647 O O . ILE A 1 82 ? -0.219 11.178 5.235 1.00 88.94 82 ILE A O 1
ATOM 651 N N . LEU A 1 83 ? -0.549 9.156 4.307 1.00 88.69 83 LEU A N 1
ATOM 652 C CA . LEU A 1 83 ? 0.854 8.864 4.019 1.00 88.69 83 LEU A CA 1
ATOM 653 C C . LEU A 1 83 ? 0.974 8.144 2.680 1.00 88.69 83 LEU A C 1
ATOM 655 O O . LEU A 1 83 ? 0.217 7.214 2.412 1.00 88.69 83 LEU A O 1
ATOM 659 N N . GLN A 1 84 ? 1.980 8.519 1.892 1.00 92.00 84 GLN A N 1
ATOM 660 C CA . GLN A 1 84 ? 2.505 7.703 0.803 1.00 92.00 84 GLN A CA 1
ATOM 661 C C . GLN A 1 84 ? 4.028 7.649 0.891 1.00 92.00 84 GLN A C 1
ATOM 663 O O . GLN A 1 84 ? 4.686 8.686 0.986 1.00 92.00 84 GLN A O 1
ATOM 668 N N . GLN A 1 85 ? 4.590 6.443 0.855 1.00 90.69 85 GLN A N 1
ATOM 669 C CA . GLN A 1 85 ? 6.025 6.231 1.002 1.00 90.69 85 GLN A CA 1
ATOM 670 C C . GLN A 1 85 ? 6.517 5.101 0.101 1.00 90.69 85 GLN A C 1
ATOM 672 O O . GLN A 1 85 ? 6.040 3.967 0.174 1.00 90.69 85 GLN A O 1
ATOM 677 N N . ALA A 1 86 ? 7.515 5.410 -0.727 1.00 92.19 86 ALA A N 1
ATOM 678 C CA . ALA A 1 86 ? 8.263 4.411 -1.474 1.00 92.19 86 ALA A CA 1
ATOM 679 C C . ALA A 1 86 ? 9.237 3.667 -0.555 1.00 92.19 86 ALA A C 1
ATOM 681 O O . ALA A 1 86 ? 9.869 4.270 0.315 1.00 92.19 86 ALA A O 1
ATOM 682 N N . LEU A 1 87 ? 9.377 2.359 -0.762 1.00 87.69 87 LEU A N 1
ATOM 683 C CA . LEU A 1 87 ? 10.331 1.536 -0.023 1.00 87.69 87 LEU A CA 1
ATOM 684 C C . LEU A 1 87 ? 11.612 1.324 -0.829 1.00 87.69 87 LEU A C 1
ATOM 686 O O . LEU A 1 87 ? 11.572 1.015 -2.020 1.00 87.69 87 LEU A O 1
ATOM 690 N N . GLU A 1 88 ? 12.755 1.443 -0.158 1.00 80.06 88 GLU A N 1
ATOM 691 C CA . GLU A 1 88 ? 14.063 1.255 -0.781 1.00 80.06 88 GLU A CA 1
ATOM 692 C C . GLU A 1 88 ? 14.374 -0.225 -1.045 1.00 80.06 88 GLU A C 1
ATOM 694 O O . GLU A 1 88 ? 14.024 -1.123 -0.274 1.00 80.06 88 GLU A O 1
ATOM 699 N N . THR A 1 89 ? 15.083 -0.491 -2.143 1.00 79.19 89 THR A N 1
ATOM 700 C CA . THR A 1 89 ? 15.577 -1.830 -2.472 1.00 79.19 89 THR A CA 1
ATOM 701 C C . THR A 1 89 ? 16.983 -2.077 -1.917 1.00 79.19 89 THR A C 1
ATOM 703 O O . THR A 1 89 ? 17.839 -1.209 -2.079 1.00 79.19 89 THR A O 1
ATOM 706 N N . PRO A 1 90 ? 17.288 -3.284 -1.398 1.00 78.62 90 PRO A N 1
ATOM 707 C CA . PRO A 1 90 ? 16.400 -4.440 -1.284 1.00 78.62 90 PRO A CA 1
ATOM 708 C C . PRO A 1 90 ? 15.433 -4.316 -0.098 1.00 78.62 90 PRO A C 1
ATOM 710 O O . PRO A 1 90 ? 15.833 -4.039 1.027 1.00 78.62 90 PRO A O 1
ATOM 713 N N . ILE A 1 91 ? 14.154 -4.600 -0.351 1.00 80.44 91 ILE A N 1
ATOM 714 C CA . ILE A 1 91 ? 13.112 -4.545 0.680 1.00 80.44 91 ILE A CA 1
ATOM 715 C C . ILE A 1 91 ? 13.231 -5.781 1.573 1.00 80.44 91 ILE A C 1
ATOM 717 O O . ILE A 1 91 ? 13.083 -6.900 1.075 1.00 80.44 91 ILE A O 1
ATOM 721 N N . ASN A 1 92 ? 13.490 -5.580 2.864 1.00 79.69 92 ASN A N 1
ATOM 722 C CA . ASN A 1 92 ? 13.670 -6.666 3.836 1.00 79.69 92 ASN A CA 1
ATOM 723 C C . ASN A 1 92 ? 12.472 -6.819 4.786 1.00 79.69 92 ASN A C 1
ATOM 725 O O . ASN A 1 92 ? 12.180 -7.925 5.230 1.00 79.69 92 ASN A O 1
ATOM 729 N N . SER A 1 93 ? 11.767 -5.726 5.067 1.00 79.69 93 SER A N 1
ATOM 730 C CA . SER A 1 93 ? 10.560 -5.665 5.892 1.00 79.69 93 SER A CA 1
ATOM 731 C C . SER A 1 93 ? 9.794 -4.386 5.571 1.00 79.69 93 SER A C 1
ATOM 733 O O . SER A 1 93 ? 10.385 -3.429 5.066 1.00 79.69 93 SER A O 1
ATOM 735 N N . VAL A 1 94 ? 8.502 -4.362 5.885 1.00 78.75 94 VAL A N 1
ATOM 736 C CA . VAL A 1 94 ? 7.691 -3.140 5.871 1.00 78.75 94 VAL A CA 1
ATOM 737 C C . VAL A 1 94 ? 7.197 -2.895 7.290 1.00 78.75 94 VAL A C 1
ATOM 739 O O . VAL A 1 94 ? 6.525 -3.759 7.847 1.00 78.75 94 VAL A O 1
ATOM 742 N N . ASP A 1 95 ? 7.562 -1.755 7.868 1.00 78.69 95 ASP A N 1
ATOM 743 C CA . ASP A 1 95 ? 7.071 -1.301 9.171 1.00 78.69 95 ASP A CA 1
ATOM 744 C C . ASP A 1 95 ? 6.433 0.073 8.973 1.00 78.69 95 ASP A C 1
ATOM 746 O O . ASP A 1 95 ? 7.088 0.966 8.425 1.00 78.69 95 ASP A O 1
ATOM 750 N N . LEU A 1 96 ? 5.149 0.185 9.315 1.00 71.50 96 LEU A N 1
ATOM 751 C CA . LEU A 1 96 ? 4.287 1.342 9.050 1.00 71.50 96 LEU A CA 1
ATOM 752 C C . LEU A 1 96 ? 3.759 1.947 10.339 1.00 71.50 96 LEU A C 1
ATOM 754 O O . LEU A 1 96 ? 3.284 1.153 11.187 1.00 71.50 96 LEU A O 1
#

Sequence (96 aa):
MNFSANIRTIPVNVTNPVTNDVYVNIYRHYSLDDNGAYIVSYDDRIIATAVTESGYQSQLYLTPDITQLLVEITDLDTNSVILQQALETPINSVDL

Radius of gyration: 14.11 Å; chains: 1; bounding box: 30×45×31 Å

pLDDT: mean 82.52, std 11.69, range [39.34, 96.19]

Secondary structure (DSSP, 8-state):
-------EEEEEEE---SSS-EEEEEES--EE-TTS-EE--GGGEEEEEEE-SS-EEEEEEE-TT---EEEEEEETTT--EEEEEEEPSSP--EE-

Organism: Photobacterium leiognathi (NCBI:txid553611)

Foldseek 3Di:
DDPPFVKDKAKEKEDPPDQAKKWKWKFLDWDADPVRDIHGDPVRTPDTDIDHPDIDIDMDIDTPVSFWMWIWIAGPVPRHTPDIDIDDPPDRYHYD

=== Feature glossary ===
Key to the feature types in this record:

Secondary structure (8-state, DSSP). Secondary structure is the local, repeating backbone conformation. DSSP classifies it into eight states by reading the hydrogen-bond network: three helix types (H, G, I), two β types (E, B), two non-regular types (T, S), and unstructured coil (-).

Backbone torsions (φ/ψ). Backbone dihedral angles. Every residue except chain termini has a φ (preceding-C → N → Cα → C) and a ψ (N → Cα → C → next-N). They are reported in degrees following the IUPAC sign convention. Secondary structure is essentially a statement about which (φ, ψ) basin each residue occupies.

Predicted aligned error. Predicted Aligned Error (PAE) is an AlphaFold confidence matrix: entry (i, j) is the expected error in the position of residue j, in ångströms, when the prediction is superimposed on the true structure at residue i. Low PAE within a block of residues means that block is internally rigid and well-predicted; high PAE between two blocks means their relative placement 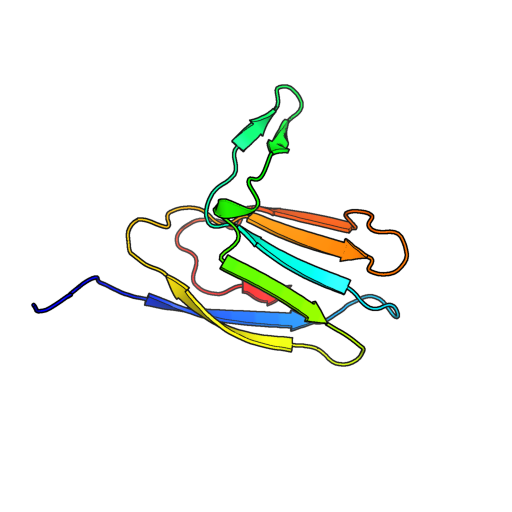is uncertain even if each block individually is confident.

B-factor. B-factor (Debye–Waller factor) reflects atomic displacement in the crystal lattice. It is an experimental observable (units Å²), not a prediction; low values mean the atom is pinned down, high values mean it moves or is heterogeneous across the crystal.

Secondary structure (3-state, P-SEA). Three-state secondary structure (P-SEA) collapses the eight DSSP classes into helix (a), strand (b), and coil (c). P-SEA assigns these from Cα geometry alone — distances and angles — without requiring backbone oxygens, so it works on any Cα trace.

Sequence. Primary structure: the covalent order of the twenty standard amino acids along the backbone. Two proteins with the same sequence will (almost always) fold to the same structure; two with 30% identity often share a fold but not the details.

pLDDT. pLDDT is the predicted lDDT-Cα score: AlphaFold's confidence that the local environment of each residue (all inter-atomic distances within 15 Å) is correctly placed. It is a per-residue number between 0 and 100, with higher meaning more reliable.

InterPro / GO / CATH / organism. Functional annotations link the protein to curated databases. InterPro entries identify conserved domains and families by matching the sequence against member-database signatures (Pfam, PROSITE, CDD, …). Gene Ontology (GO) terms describe molecular function, biological process, and cellular component in a controlled vocabulary. CATH places the structure in a hierarchical fold classification (Class/Architecture/Topology/Homologous-superfamily). The organism is the source species.

Contact-map, Ramachandran, and PAE plots. Three diagnostic plots accompany the record. The Cα contact map visualizes the tertiary structure as a 2D adjacency matrix (8 Å cutoff, sequence-local contacts suppressed). The Ramachandran plot shows the distribution of backbone (φ, ψ) torsions, with points in the α and β basins reflecting secondary structure content. The PAE plot shows AlphaFold's inter-residue confidence as a color matrix.

mmCIF coordinates. The mmCIF table is the protein's shape written out atom by atom. For each backbone N, Cα, C, and carbonyl O, it records an (x, y, z) coordinate triple in Å plus the residue type, chain letter, and residue number.

Radius of gyration, Cα contacts, bounding box. Three whole-structure scalars: the radius of gyration (RMS distance of Cα from centroid, in Å), the count of Cα–Cα contacts (pairs closer than 8 Å and separated by more than four residues in sequence — i.e. tertiary, not local, contacts), and the bounding-box dimensions. Together they distinguish compact globular folds from extended fibres or disordered chains.

Foldseek 3Di. The Foldseek 3Di string encodes local tertiary geometry as a 20-letter alphabet — one character per residue — derived from the relative positions of nearby Cα atoms. Unlike the amino-acid sequence, 3Di is a direct function of the 3D structure, so two proteins with the same fold have similar 3Di strings even at low sequence identity.

Rendered structure images. Six rendered views show the 3D structure from the faces of a cube — i.e. along ±x, ±y, ±z. Rendering representation is drawn randomly per protein from cartoon (secondary-structure ribbons), sticks (backbone bonds), or molecular surface; coloring is either N→C rainbow (blue at the N-terminus through red at the C-terminus) or one color per chain.

Nearest PDB structures. The Foldseek neighbor list gives the closest experimentally determined structures in the PDB, ranked by structural alignment. TM-score near 1 means near-identical fold; near 0.3 means only rough topology match. This is how one finds what a novel AlphaFold prediction most resembles in the solved-structure universe.

Solvent-accessible surface area. SASA measures how much of the protein is reachable by solvent. It is computed by rolling a water-sized probe over the atomic surface and summing the exposed area (Å²). Per-residue SASA distinguishes core (buried, low SASA) from surface (exposed, high SASA) residues; total SASA is a whole-molecule size measure.